Protein AF-A0A8C9I606-F1 (afdb_monomer)

Nearest PDB structures (foldseek):
  8qbr-assembly1_A  TM=8.037E-01  e=1.363E+00  Nostoc punctiforme
  6ox7-assembly1_C  TM=8.828E-01  e=4.281E+00  Homo sapiens
  5c1f-assembly1_B  TM=8.676E-01  e=5.180E+00  Schizosaccharomyces pombe 972h-
  7sqc-assembly1_O1  TM=6.079E-01  e=2.127E+00  Chlamydomonas reinhardtii
  5oen-assembly1_B  TM=6.497E-01  e=4.017E+00  Mus musculus

Secondary structure (DSSP, 8-state):
-----------PPPPHHHHHHHHHHHHHHHHHHHHHHHHHHHHHHHHHHH--THHHHHHHHHHHHHHHHHHHHHHHHHHHHHHHHHHHHHHHHHHHHHHHHHHHHHHHHHHHHHHHT-

Structure (mmCIF, N/CA/C/O backbone):
data_AF-A0A8C9I606-F1
#
_entry.id   AF-A0A8C9I606-F1
#
loop_
_atom_site.group_PDB
_atom_site.id
_atom_site.type_symbol
_atom_site.label_atom_id
_atom_site.label_alt_id
_atom_site.label_comp_id
_atom_site.label_asym_id
_atom_site.label_entity_id
_atom_site.label_seq_id
_atom_site.pdbx_PDB_ins_code
_atom_site.Cartn_x
_atom_site.Cartn_y
_atom_site.Cartn_z
_atom_site.occupancy
_atom_site.B_iso_or_equiv
_atom_site.auth_seq_id
_atom_site.auth_comp_id
_atom_site.auth_asym_id
_atom_site.auth_atom_id
_atom_site.pdbx_PDB_model_num
ATOM 1 N N . VAL A 1 1 ? 19.560 -44.602 -27.718 1.00 43.78 1 VAL A N 1
ATOM 2 C CA . VAL A 1 1 ? 19.822 -43.446 -26.830 1.00 43.78 1 VAL A CA 1
ATOM 3 C C . VAL A 1 1 ? 19.238 -42.216 -27.494 1.00 43.78 1 VAL A C 1
ATOM 5 O O . VAL A 1 1 ? 19.808 -41.776 -28.476 1.00 43.78 1 VAL A O 1
ATOM 8 N N . ASN A 1 2 ? 18.059 -41.763 -27.066 1.00 35.72 2 ASN A N 1
ATOM 9 C CA . ASN A 1 2 ? 17.754 -40.353 -26.790 1.00 35.72 2 ASN A CA 1
ATOM 10 C C . ASN A 1 2 ? 16.252 -40.203 -26.559 1.00 35.72 2 ASN A C 1
ATOM 12 O O . ASN A 1 2 ? 15.430 -40.448 -27.432 1.00 35.72 2 ASN A O 1
ATOM 16 N N . ARG A 1 3 ? 15.965 -39.908 -25.294 1.00 41.38 3 ARG A N 1
ATOM 17 C CA . ARG A 1 3 ? 14.668 -39.855 -24.638 1.00 41.38 3 ARG A CA 1
ATOM 18 C C . ARG A 1 3 ? 13.853 -38.672 -25.142 1.00 41.38 3 ARG A C 1
ATOM 20 O O . ARG A 1 3 ? 14.377 -37.562 -25.266 1.00 41.38 3 ARG A O 1
ATOM 27 N N . ASP A 1 4 ? 12.564 -38.930 -25.294 1.00 45.69 4 ASP A N 1
ATOM 28 C CA . ASP A 1 4 ? 11.480 -37.961 -25.273 1.00 45.69 4 ASP A CA 1
ATOM 29 C C . ASP A 1 4 ? 11.694 -36.927 -24.160 1.00 45.69 4 ASP A C 1
ATOM 31 O O . ASP A 1 4 ? 11.621 -37.246 -22.973 1.00 45.69 4 ASP A O 1
ATOM 35 N N . HIS A 1 5 ? 11.941 -35.672 -24.532 1.00 45.72 5 HIS A N 1
ATOM 36 C CA . HIS A 1 5 ? 11.849 -34.549 -23.601 1.00 45.72 5 HIS A CA 1
ATOM 37 C C . HIS A 1 5 ? 10.455 -33.938 -23.712 1.00 45.72 5 HIS A C 1
ATOM 39 O O . HIS A 1 5 ? 10.244 -32.859 -24.257 1.00 45.72 5 HIS A O 1
ATOM 45 N N . LYS A 1 6 ? 9.484 -34.673 -23.167 1.00 49.06 6 LYS A N 1
ATOM 46 C CA . LYS A 1 6 ? 8.257 -34.100 -22.624 1.00 49.06 6 LYS A CA 1
ATOM 4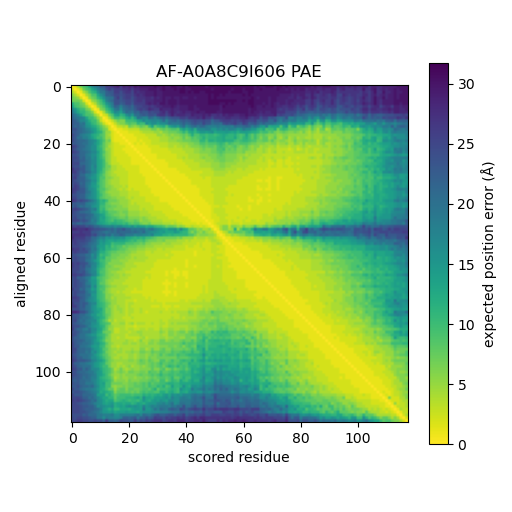7 C C . LYS A 1 6 ? 8.575 -33.666 -21.193 1.00 49.06 6 LYS A C 1
ATOM 49 O O . LYS A 1 6 ? 8.464 -34.477 -20.281 1.00 49.06 6 LYS A O 1
ATOM 54 N N . SER A 1 7 ? 8.993 -32.420 -20.983 1.00 39.28 7 SER A N 1
ATOM 55 C CA . SER A 1 7 ? 9.154 -31.886 -19.623 1.00 39.28 7 SER A CA 1
ATOM 56 C C . SER A 1 7 ? 9.177 -30.359 -19.590 1.00 39.28 7 SER A C 1
ATOM 58 O O . SER A 1 7 ? 10.102 -29.732 -20.095 1.00 39.28 7 SER A O 1
ATOM 60 N N . GLU A 1 8 ? 8.146 -29.836 -18.923 1.00 38.56 8 GLU A N 1
ATOM 61 C CA . GLU A 1 8 ? 7.968 -28.490 -18.378 1.00 38.56 8 GLU A CA 1
ATOM 62 C C . GLU A 1 8 ? 7.790 -27.342 -19.376 1.00 38.56 8 GLU A C 1
ATOM 64 O O . GLU A 1 8 ? 8.731 -26.760 -19.911 1.00 38.56 8 GLU A O 1
ATOM 69 N N . ILE A 1 9 ? 6.531 -26.898 -19.477 1.00 37.97 9 ILE A N 1
ATOM 70 C CA . ILE A 1 9 ? 6.221 -25.470 -19.550 1.00 37.97 9 ILE A CA 1
ATOM 71 C C . ILE A 1 9 ? 6.916 -24.842 -18.338 1.00 37.97 9 ILE A C 1
ATOM 73 O O . ILE A 1 9 ? 6.356 -24.771 -17.246 1.00 37.97 9 ILE A O 1
ATOM 77 N N . LYS A 1 10 ? 8.187 -24.476 -18.502 1.00 36.62 10 LYS A N 1
ATOM 78 C CA . LYS A 1 10 ? 8.934 -23.671 -17.551 1.00 36.62 10 LYS A CA 1
ATOM 79 C C . LYS A 1 10 ? 8.174 -22.359 -17.530 1.00 36.62 10 LYS A C 1
ATOM 81 O O . LYS A 1 10 ? 8.293 -21.597 -18.486 1.00 36.62 10 LYS A O 1
ATOM 86 N N . ALA A 1 11 ? 7.284 -22.190 -16.548 1.00 45.81 11 ALA A N 1
ATOM 87 C CA . ALA A 1 11 ? 6.478 -20.988 -16.409 1.00 45.81 11 ALA A CA 1
ATOM 88 C C . ALA A 1 11 ? 7.440 -19.818 -16.587 1.00 45.81 11 ALA A C 1
ATOM 90 O O . ALA A 1 11 ? 8.392 -19.685 -15.812 1.00 45.81 11 ALA A O 1
ATOM 91 N N . LEU A 1 12 ? 7.288 -19.093 -17.701 1.00 45.78 12 LEU A N 1
ATOM 92 C CA . LEU A 1 12 ? 8.160 -17.972 -18.004 1.00 45.78 12 LEU A CA 1
ATOM 93 C C . LEU A 1 12 ? 8.150 -17.094 -16.751 1.00 45.78 12 LEU A C 1
ATOM 95 O O . LEU A 1 12 ? 7.066 -16.899 -16.186 1.00 45.78 12 LEU A O 1
ATOM 99 N N . PRO A 1 13 ? 9.320 -16.651 -16.254 1.00 59.59 13 PRO A N 1
ATOM 100 C CA . PRO A 1 13 ? 9.347 -15.748 -15.115 1.00 59.59 13 PRO A CA 1
ATOM 101 C C . PRO A 1 13 ? 8.343 -14.626 -15.402 1.00 59.59 13 PRO A C 1
ATOM 103 O O . PRO A 1 13 ? 8.333 -14.135 -16.538 1.00 59.59 13 PRO A O 1
ATOM 106 N N . PRO A 1 14 ? 7.448 -14.314 -14.444 1.00 63.19 14 PRO A N 1
ATOM 107 C CA . PRO A 1 14 ? 6.315 -13.434 -14.689 1.00 63.19 14 PRO A CA 1
ATOM 108 C C . PRO A 1 14 ? 6.816 -12.176 -15.379 1.00 63.19 14 PRO A C 1
ATOM 110 O O . PRO A 1 14 ? 7.821 -11.586 -14.962 1.00 63.19 14 PRO A O 1
ATOM 113 N N . SER A 1 15 ? 6.164 -11.815 -16.483 1.00 76.44 15 SER A N 1
ATOM 114 C CA . SER A 1 15 ? 6.549 -10.609 -17.193 1.00 76.44 15 SER A CA 1
ATOM 115 C C . SER A 1 15 ? 6.367 -9.415 -16.258 1.00 76.44 15 SER A C 1
ATOM 117 O O . SER A 1 15 ? 5.588 -9.463 -15.301 1.00 76.44 15 SER A O 1
ATOM 119 N N . LEU A 1 16 ? 7.075 -8.317 -16.519 1.00 74.69 16 LEU A N 1
ATOM 120 C CA . LEU A 1 16 ? 6.912 -7.113 -15.705 1.00 74.69 16 LEU A CA 1
ATOM 121 C C . LEU A 1 16 ? 5.437 -6.665 -15.649 1.00 74.69 16 LEU A C 1
ATOM 123 O O . LEU A 1 16 ? 4.966 -6.244 -14.600 1.00 74.69 16 LEU A O 1
ATOM 127 N N . ASN A 1 17 ? 4.697 -6.850 -16.748 1.00 78.06 17 ASN A N 1
ATOM 128 C CA . ASN A 1 17 ? 3.267 -6.560 -16.835 1.00 78.06 17 ASN A CA 1
ATOM 129 C C . ASN A 1 17 ? 2.420 -7.474 -15.937 1.00 78.06 17 ASN A C 1
ATOM 131 O O . ASN A 1 17 ? 1.482 -7.000 -15.300 1.00 78.06 17 ASN A O 1
ATOM 135 N N . ASP A 1 18 ? 2.772 -8.758 -15.831 1.00 82.88 18 ASP A N 1
ATOM 136 C CA . ASP A 1 18 ? 2.100 -9.683 -14.911 1.00 82.88 18 ASP A CA 1
ATOM 137 C C . ASP A 1 18 ? 2.357 -9.274 -13.454 1.00 82.88 18 ASP A C 1
ATOM 139 O O . ASP A 1 18 ? 1.443 -9.273 -12.629 1.00 82.88 18 ASP A O 1
ATOM 143 N N . CYS A 1 19 ? 3.589 -8.858 -13.141 1.00 79.38 19 CYS A N 1
ATOM 144 C CA . CYS A 1 19 ? 3.946 -8.328 -11.826 1.00 79.38 19 CYS A CA 1
ATOM 145 C C . CYS A 1 19 ? 3.152 -7.059 -11.478 1.00 79.38 19 CYS A C 1
ATOM 147 O O . CYS A 1 19 ? 2.660 -6.969 -10.354 1.00 79.38 19 CYS A O 1
ATOM 149 N N . ILE A 1 20 ? 2.982 -6.126 -12.425 1.00 81.25 20 ILE A N 1
ATOM 150 C CA . ILE A 1 20 ? 2.141 -4.926 -12.252 1.00 81.25 20 ILE A CA 1
ATOM 151 C C . ILE A 1 20 ? 0.706 -5.340 -11.910 1.00 81.25 20 ILE A C 1
ATOM 153 O O . ILE A 1 20 ? 0.208 -5.002 -10.837 1.00 81.25 20 ILE A O 1
ATOM 157 N N . GLY A 1 21 ? 0.079 -6.175 -12.747 1.00 84.69 21 GLY A N 1
ATOM 158 C CA . GLY A 1 21 ? -1.304 -6.611 -12.526 1.00 84.69 21 GLY A CA 1
ATOM 159 C C . GLY A 1 21 ? -1.507 -7.350 -11.196 1.00 84.69 21 GLY A C 1
ATOM 160 O O . GLY A 1 21 ? -2.535 -7.193 -10.532 1.00 84.69 21 GLY A O 1
ATOM 161 N N . MET A 1 22 ? -0.514 -8.127 -10.751 1.00 86.06 22 MET A N 1
ATOM 162 C CA . MET A 1 22 ? -0.546 -8.779 -9.440 1.00 86.06 22 MET A CA 1
ATOM 163 C C . MET A 1 22 ? -0.418 -7.792 -8.272 1.00 86.06 22 MET A C 1
ATOM 165 O O . MET A 1 22 ? -1.072 -7.992 -7.242 1.00 86.06 22 MET A O 1
ATOM 169 N N . VAL A 1 23 ? 0.434 -6.770 -8.392 1.00 86.19 23 VAL A N 1
ATOM 170 C CA . VAL A 1 23 ? 0.596 -5.722 -7.371 1.00 86.19 23 VAL A CA 1
ATOM 171 C C . VAL A 1 23 ? -0.704 -4.929 -7.232 1.00 86.19 23 VAL A C 1
ATOM 173 O O . VAL A 1 23 ? -1.196 -4.803 -6.105 1.00 86.19 23 VAL A O 1
ATOM 176 N N . ASP A 1 24 ? -1.316 -4.533 -8.349 1.00 86.56 24 ASP A N 1
ATOM 177 C CA . ASP A 1 24 ? -2.566 -3.766 -8.392 1.00 86.56 24 ASP A CA 1
ATOM 178 C C . ASP A 1 24 ? -3.747 -4.551 -7.809 1.00 86.56 24 ASP A C 1
ATOM 180 O O . ASP A 1 24 ? -4.421 -4.096 -6.882 1.00 86.56 24 ASP A O 1
ATOM 184 N N . SER A 1 25 ? -3.950 -5.796 -8.253 1.00 89.38 25 SER A N 1
ATOM 185 C CA . SER A 1 25 ? -5.031 -6.657 -7.747 1.00 89.38 25 SER A CA 1
ATOM 186 C C . SER A 1 25 ? -4.941 -6.875 -6.230 1.00 89.38 25 SER A C 1
ATOM 188 O O . SER A 1 25 ? -5.943 -6.885 -5.495 1.00 89.38 25 SER A O 1
ATOM 190 N N . ARG A 1 26 ? -3.713 -7.029 -5.721 1.00 87.44 26 ARG A N 1
ATOM 191 C CA . ARG A 1 26 ? -3.472 -7.151 -4.284 1.00 87.44 26 ARG A CA 1
ATOM 192 C C . ARG A 1 26 ? -3.701 -5.818 -3.573 1.00 87.44 26 ARG A C 1
ATOM 194 O O . ARG A 1 26 ? -4.236 -5.845 -2.462 1.00 87.44 26 ARG A O 1
ATOM 201 N N . ALA A 1 27 ? -3.304 -4.683 -4.148 1.00 88.00 27 ALA A N 1
ATOM 202 C CA . ALA A 1 27 ? -3.562 -3.354 -3.590 1.00 88.00 27 ALA A CA 1
ATOM 203 C C . ALA A 1 27 ? -5.070 -3.117 -3.416 1.00 88.00 27 ALA A C 1
ATOM 205 O O . ALA A 1 27 ? -5.518 -2.949 -2.283 1.00 88.00 27 ALA A O 1
ATOM 206 N N . GLU A 1 28 ? -5.872 -3.318 -4.465 1.00 90.81 28 GLU A N 1
ATOM 207 C CA . GLU A 1 28 ? -7.334 -3.197 -4.382 1.00 90.81 28 GLU A CA 1
ATOM 208 C C . GLU A 1 28 ? -7.951 -4.094 -3.299 1.00 90.81 28 GLU A C 1
ATOM 210 O O . GLU A 1 28 ? -8.899 -3.726 -2.598 1.00 90.81 28 GLU A O 1
ATOM 215 N N . SER A 1 29 ? -7.433 -5.317 -3.166 1.00 90.81 29 SER A N 1
ATOM 216 C CA . SER A 1 29 ? -7.910 -6.269 -2.163 1.00 90.81 29 SER A CA 1
ATOM 217 C C . SER A 1 29 ? -7.612 -5.806 -0.734 1.00 90.81 29 SER A C 1
ATOM 219 O O . SER A 1 29 ? -8.401 -6.084 0.173 1.00 90.81 29 SER A O 1
ATOM 221 N N . ALA A 1 30 ? -6.486 -5.119 -0.510 1.00 90.31 30 ALA A N 1
ATOM 222 C CA . ALA A 1 30 ? -6.172 -4.509 0.780 1.00 90.31 30 ALA A CA 1
ATOM 223 C C . ALA A 1 30 ? -7.078 -3.305 1.049 1.00 90.31 30 ALA A C 1
ATOM 225 O O . ALA A 1 30 ? -7.668 -3.246 2.126 1.00 90.31 30 ALA A O 1
ATOM 226 N N . ASP A 1 31 ? -7.293 -2.438 0.063 1.00 92.25 31 ASP A N 1
ATOM 227 C CA . ASP A 1 31 ? -8.134 -1.242 0.194 1.00 92.25 31 ASP A CA 1
ATOM 228 C C . ASP A 1 31 ? -9.575 -1.602 0.568 1.00 92.25 31 ASP A C 1
ATOM 230 O O . ASP A 1 31 ? -10.152 -1.055 1.512 1.00 92.25 31 ASP A O 1
ATOM 234 N N . LYS A 1 32 ? -10.136 -2.626 -0.091 1.00 95.50 32 LYS A N 1
ATOM 235 C CA . LYS A 1 32 ? -11.462 -3.174 0.242 1.00 95.50 32 LYS A CA 1
ATOM 236 C C . LYS A 1 32 ? -11.526 -3.680 1.687 1.00 95.50 32 LYS A C 1
ATOM 238 O O . LYS A 1 32 ? -12.558 -3.529 2.343 1.00 95.50 32 LYS A O 1
ATOM 243 N N . LYS A 1 33 ? -10.454 -4.288 2.208 1.00 95.38 33 LYS A N 1
ATOM 244 C CA . LYS A 1 33 ? -10.394 -4.751 3.606 1.00 95.38 33 LYS A CA 1
ATOM 245 C C . LYS A 1 33 ? -10.253 -3.589 4.586 1.00 95.38 33 LYS A C 1
ATOM 247 O O . LYS A 1 33 ? -10.960 -3.590 5.589 1.00 95.38 33 LYS A O 1
ATOM 252 N N . ILE A 1 34 ? -9.404 -2.606 4.288 1.00 95.75 34 ILE A N 1
ATOM 253 C CA . ILE A 1 34 ? -9.227 -1.393 5.099 1.00 95.75 34 ILE A CA 1
ATOM 254 C C . ILE A 1 34 ? -10.565 -0.661 5.228 1.00 95.75 34 ILE A C 1
ATOM 256 O O . ILE A 1 34 ? -11.005 -0.404 6.345 1.00 95.75 34 ILE A O 1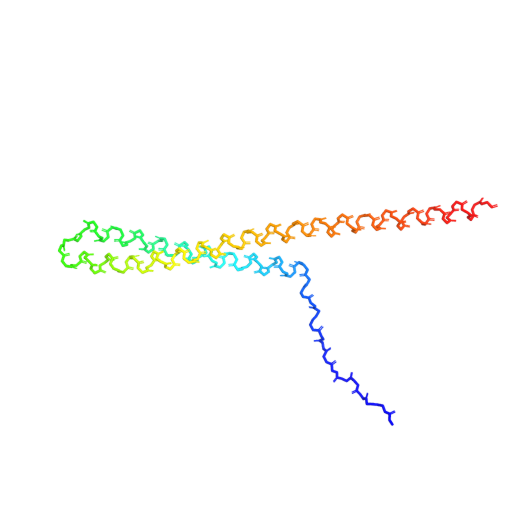
ATOM 260 N N . SER A 1 35 ? -11.271 -0.445 4.114 1.00 96.88 35 SER A N 1
ATOM 261 C CA . SER A 1 35 ? -12.585 0.210 4.093 1.00 96.88 35 SER A CA 1
ATOM 262 C C . SER A 1 35 ? -13.629 -0.515 4.955 1.00 96.88 35 SER A C 1
ATOM 264 O O . SER A 1 35 ? -14.360 0.113 5.724 1.00 96.88 35 SER A O 1
ATOM 266 N N . ARG A 1 36 ? -13.672 -1.855 4.899 1.00 97.00 36 ARG A N 1
ATOM 267 C CA . ARG A 1 36 ? -14.568 -2.660 5.751 1.00 97.00 36 ARG A CA 1
ATOM 268 C C . ARG A 1 36 ? -14.238 -2.512 7.237 1.00 97.00 36 ARG A C 1
ATOM 270 O O . ARG A 1 36 ? -15.153 -2.339 8.040 1.00 97.00 36 ARG A O 1
ATOM 277 N N . LEU A 1 37 ? -12.953 -2.570 7.593 1.00 97.31 37 LEU A N 1
ATOM 278 C CA . LEU A 1 37 ? -12.493 -2.415 8.976 1.00 97.31 37 LEU A CA 1
ATOM 279 C C . LEU A 1 37 ? -12.772 -0.997 9.495 1.00 97.31 37 LEU A C 1
ATOM 281 O O . LEU A 1 37 ? -13.194 -0.844 10.637 1.00 97.31 37 LEU A O 1
ATOM 285 N N . ASP A 1 38 ? -12.621 0.031 8.658 1.00 96.62 38 ASP A N 1
ATOM 286 C CA . ASP A 1 38 ? -12.977 1.411 9.003 1.00 96.62 38 ASP A CA 1
ATOM 287 C C . ASP A 1 38 ? -14.465 1.576 9.297 1.00 96.62 38 ASP A C 1
ATOM 289 O O . ASP A 1 38 ? -14.839 2.146 10.324 1.00 96.62 38 ASP A O 1
ATOM 293 N N . ALA A 1 39 ? -15.328 1.025 8.442 1.00 97.62 39 ALA A N 1
ATOM 294 C CA . ALA A 1 39 ? -16.768 1.054 8.672 1.00 97.62 39 ALA A CA 1
ATOM 295 C C . ALA A 1 39 ? -17.152 0.357 9.991 1.00 97.62 39 ALA A C 1
ATOM 297 O O . ALA A 1 39 ? -18.056 0.803 10.701 1.00 97.62 39 ALA A O 1
ATOM 298 N N . GLU A 1 40 ? -16.459 -0.726 10.350 1.00 96.31 40 GLU A N 1
ATOM 299 C CA . GLU A 1 40 ? -16.654 -1.415 11.626 1.00 96.31 40 GLU A CA 1
ATOM 300 C C . GLU A 1 40 ? -16.163 -0.577 12.821 1.00 96.31 40 GLU A C 1
ATOM 302 O O . GLU A 1 40 ? -16.859 -0.473 13.835 1.00 96.31 40 GLU A O 1
ATOM 307 N N . LEU A 1 41 ? -15.016 0.097 12.692 1.00 96.75 41 LEU A N 1
ATOM 308 C CA . LEU A 1 41 ? -14.487 0.997 13.720 1.00 96.75 41 LEU A CA 1
ATOM 309 C C . LEU A 1 41 ? -15.412 2.183 13.998 1.00 96.75 41 LEU A C 1
ATOM 311 O O . LEU A 1 41 ? -15.577 2.555 15.162 1.00 96.75 41 LEU A O 1
ATOM 315 N N . VAL A 1 42 ? -16.052 2.748 12.969 1.00 96.75 42 VAL A N 1
ATOM 316 C CA . VAL A 1 42 ? -17.060 3.809 13.138 1.00 96.75 42 VAL A CA 1
ATOM 317 C C . VAL A 1 42 ? -18.225 3.307 13.995 1.00 96.75 42 VAL A C 1
ATOM 319 O O . VAL A 1 42 ? -18.579 3.948 14.985 1.00 96.75 42 VAL A O 1
ATOM 322 N N . LYS A 1 43 ? -18.749 2.108 13.707 1.00 95.81 43 LYS A N 1
ATOM 323 C CA . LYS A 1 43 ? -19.824 1.496 14.509 1.00 95.81 43 LYS A CA 1
ATOM 324 C C . LYS A 1 43 ? -19.398 1.282 15.961 1.00 95.81 43 LYS A C 1
ATOM 326 O O . LYS A 1 43 ? -20.168 1.572 16.877 1.00 95.81 43 LYS A O 1
ATOM 331 N N . PHE A 1 44 ? -18.176 0.799 16.196 1.00 94.75 44 PHE A N 1
ATOM 332 C CA . PHE A 1 44 ? -17.673 0.634 17.560 1.00 94.75 44 PHE A CA 1
ATOM 333 C C . PHE A 1 44 ? -17.498 1.964 18.289 1.00 94.75 44 PHE A C 1
ATOM 335 O O . PHE A 1 44 ? -17.834 2.050 19.469 1.00 94.75 44 PHE A O 1
ATOM 342 N N . LYS A 1 45 ? -17.030 3.011 17.603 1.00 93.50 45 LYS A N 1
ATOM 343 C CA . LYS A 1 45 ? -16.909 4.359 18.170 1.00 93.50 45 LYS A CA 1
ATOM 344 C C . LYS A 1 45 ? -18.257 4.863 18.688 1.00 93.50 45 LYS A C 1
ATOM 346 O O . LYS A 1 45 ? -18.316 5.381 19.802 1.00 93.50 45 LYS A O 1
ATOM 351 N N . ASP A 1 46 ? -19.332 4.667 17.932 1.00 94.19 46 ASP A N 1
ATOM 352 C CA . ASP A 1 46 ? -20.670 5.095 18.352 1.00 94.19 46 ASP A CA 1
ATOM 353 C C . ASP A 1 46 ? -21.226 4.231 19.492 1.00 94.19 46 ASP A C 1
ATOM 355 O O . ASP A 1 46 ? -21.762 4.759 20.467 1.00 94.19 46 ASP A O 1
ATOM 359 N N . GLN A 1 47 ? -20.992 2.915 19.463 1.00 91.38 47 GLN A N 1
ATOM 360 C CA . GLN A 1 47 ? -21.351 2.026 20.574 1.00 91.38 47 GLN A CA 1
ATOM 361 C C . GLN A 1 47 ? -20.625 2.378 21.882 1.00 91.38 47 GLN A C 1
ATOM 363 O O . GLN A 1 47 ? -21.215 2.265 22.954 1.00 91.38 47 GLN A O 1
ATOM 368 N N . ILE A 1 48 ? -19.361 2.808 21.819 1.00 91.88 48 ILE A N 1
ATOM 369 C CA . ILE A 1 48 ? -18.575 3.221 22.995 1.00 91.88 48 ILE A CA 1
ATOM 370 C C . IL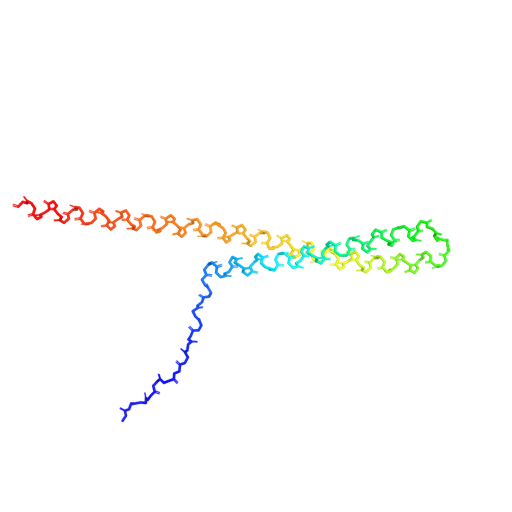E A 1 48 ? -19.123 4.517 23.605 1.00 91.88 48 ILE A C 1
ATOM 372 O O . ILE A 1 48 ? 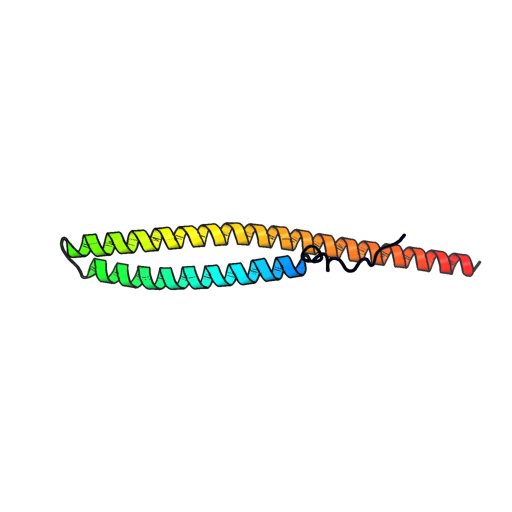-19.101 4.660 24.827 1.00 91.88 48 ILE A O 1
ATOM 376 N N . LYS A 1 49 ? -19.616 5.453 22.782 1.00 90.56 49 LYS A N 1
ATOM 377 C CA . LYS A 1 49 ? -20.242 6.701 23.258 1.00 90.56 49 LYS A CA 1
ATOM 378 C C . LYS A 1 49 ? -21.570 6.448 23.974 1.00 90.56 49 LYS A C 1
ATOM 380 O O . LYS A 1 49 ? -21.878 7.139 24.935 1.00 90.56 49 LYS A O 1
ATOM 385 N N . MET A 1 50 ? -22.326 5.453 23.512 1.00 86.38 50 MET A N 1
ATOM 386 C CA . MET A 1 50 ? -23.662 5.114 24.020 1.00 86.38 50 MET A CA 1
ATOM 387 C C . MET A 1 50 ? -23.640 4.214 25.269 1.00 86.38 50 MET A C 1
ATOM 389 O O . MET A 1 50 ? -24.676 4.010 25.897 1.00 86.38 50 MET A O 1
ATOM 393 N N . ARG A 1 51 ? -22.491 3.621 25.624 1.00 84.38 51 ARG A N 1
ATOM 394 C CA . ARG A 1 51 ? -22.379 2.626 26.706 1.00 84.38 51 ARG A CA 1
ATOM 395 C C . ARG A 1 51 ? -21.583 3.160 27.895 1.00 84.38 51 ARG A C 1
ATOM 397 O O . ARG A 1 51 ? -20.488 3.692 27.734 1.00 84.38 51 ARG A O 1
ATOM 404 N N . GLY A 1 52 ? -22.100 2.925 29.101 1.00 84.81 52 GLY A N 1
ATOM 405 C CA . GLY A 1 52 ? -21.392 3.123 30.369 1.00 84.81 52 GLY A CA 1
ATOM 406 C C . GLY A 1 52 ? -20.866 1.812 30.965 1.00 84.81 52 GLY A C 1
ATOM 407 O O . GLY A 1 52 ? -21.319 0.721 30.614 1.00 84.81 52 GLY A O 1
ATOM 408 N N . GLY A 1 53 ? -19.905 1.918 31.885 1.00 84.56 53 GLY A N 1
ATOM 409 C CA . GLY A 1 53 ? -19.469 0.797 32.726 1.00 84.56 53 GLY A CA 1
ATOM 410 C C . GLY A 1 53 ? -18.795 -0.371 31.976 1.00 84.56 53 GLY A C 1
ATOM 411 O O . GLY A 1 53 ? -18.209 -0.175 30.908 1.00 84.56 53 GLY A O 1
ATOM 412 N N . PRO A 1 54 ? -18.856 -1.606 32.512 1.00 88.12 54 PRO A N 1
ATOM 413 C CA . PRO A 1 54 ? -18.152 -2.779 31.972 1.00 88.12 54 PRO A CA 1
ATOM 414 C C . PRO A 1 54 ? -18.438 -3.082 30.492 1.00 88.12 54 PRO A C 1
ATOM 416 O O . PRO A 1 54 ? -17.554 -3.533 29.760 1.00 88.12 54 PRO A O 1
ATOM 419 N N . ALA A 1 55 ? -19.647 -2.772 30.014 1.00 88.06 55 ALA A N 1
ATOM 420 C CA . ALA A 1 55 ? -20.036 -2.950 28.616 1.00 88.06 55 ALA A CA 1
ATOM 421 C C . ALA A 1 55 ? -19.225 -2.067 27.651 1.00 88.06 55 ALA A C 1
ATOM 423 O O . ALA A 1 55 ? -18.977 -2.476 26.515 1.00 88.06 55 ALA A O 1
ATOM 424 N N . LYS A 1 56 ? -18.779 -0.883 28.095 1.00 93.19 56 LYS A N 1
ATOM 425 C CA . LYS A 1 56 ? -17.896 0.002 27.324 1.00 93.19 56 L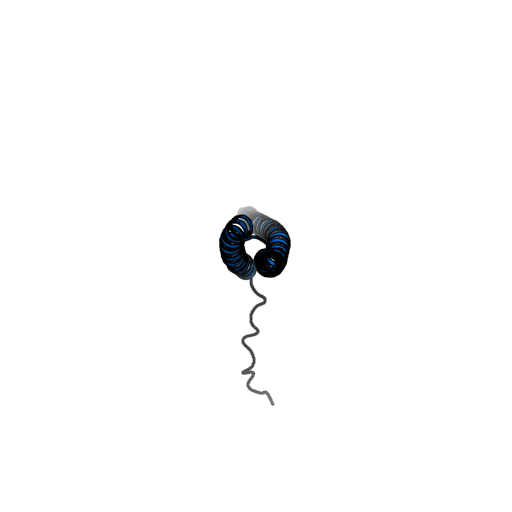YS A CA 1
ATOM 426 C C . LYS A 1 56 ? -16.527 -0.641 27.119 1.00 93.19 56 LYS A C 1
ATOM 428 O O . LYS A 1 56 ? -16.033 -0.676 25.996 1.00 93.19 56 LYS A O 1
ATOM 433 N N . ASN A 1 57 ? -15.955 -1.223 28.174 1.00 92.56 57 ASN A N 1
ATOM 434 C CA . ASN A 1 57 ? -14.636 -1.859 28.123 1.00 92.56 57 ASN A CA 1
ATOM 435 C C . ASN A 1 57 ? -14.602 -3.025 27.128 1.00 92.56 57 ASN A C 1
ATOM 437 O O . ASN A 1 57 ? -13.649 -3.147 26.361 1.00 92.56 57 ASN A O 1
ATOM 441 N N . ILE A 1 58 ? -15.664 -3.834 27.073 1.00 92.88 58 ILE A N 1
ATOM 442 C CA . ILE A 1 58 ? -15.773 -4.948 26.119 1.00 92.88 58 ILE A CA 1
ATOM 443 C C . ILE A 1 58 ? -15.754 -4.440 24.670 1.00 92.88 58 ILE A C 1
ATOM 445 O O . ILE A 1 58 ? -15.041 -4.991 23.830 1.00 92.88 58 ILE A O 1
ATOM 449 N N . VAL A 1 59 ? -16.518 -3.385 24.366 1.00 94.00 59 VAL A N 1
ATOM 450 C CA . VAL A 1 59 ? -16.570 -2.814 23.011 1.00 94.00 59 VAL A CA 1
ATOM 451 C C . VAL A 1 59 ? -15.242 -2.151 22.648 1.00 94.00 59 VAL A C 1
ATOM 453 O O . VAL A 1 59 ? -14.746 -2.366 21.545 1.00 94.00 59 VAL A O 1
ATOM 456 N N . THR A 1 60 ? -14.605 -1.443 23.584 1.00 93.38 60 THR A N 1
ATOM 457 C CA . THR A 1 60 ? -13.262 -0.878 23.391 1.00 93.38 60 THR A CA 1
ATOM 458 C C . THR A 1 60 ? -12.239 -1.961 23.052 1.00 93.38 60 THR A C 1
ATOM 460 O O . THR A 1 60 ? -11.472 -1.804 22.106 1.00 93.38 60 THR A O 1
ATOM 463 N N . GLN A 1 61 ? -12.245 -3.094 23.760 1.00 95.50 61 GLN A N 1
ATOM 464 C CA . GLN A 1 61 ? -11.327 -4.201 23.471 1.00 95.50 61 GLN A CA 1
ATOM 465 C C . GLN A 1 61 ? -11.555 -4.801 22.076 1.00 95.50 61 GLN A C 1
ATOM 467 O O . GLN A 1 61 ? -10.590 -5.120 21.380 1.00 95.50 61 GLN A O 1
ATOM 472 N N . LYS A 1 62 ? -12.812 -4.918 21.628 1.00 95.31 62 LYS A N 1
ATOM 473 C CA . LYS A 1 62 ? -13.129 -5.345 20.254 1.00 95.31 62 LYS A CA 1
ATOM 474 C C . LYS A 1 62 ? -12.633 -4.328 19.221 1.00 95.31 62 LYS A C 1
ATOM 476 O O . LYS A 1 62 ? -11.942 -4.718 18.283 1.00 95.31 62 LYS A O 1
ATOM 481 N N . ALA A 1 63 ? -12.891 -3.040 19.446 1.00 95.88 63 ALA A N 1
ATOM 482 C CA . ALA A 1 63 ? -12.430 -1.960 18.578 1.00 95.88 63 ALA A CA 1
ATOM 483 C C . ALA A 1 63 ? -10.899 -1.944 18.441 1.00 95.88 63 ALA A C 1
ATOM 485 O O . ALA A 1 63 ? -10.379 -1.802 17.339 1.00 95.88 63 ALA A O 1
ATOM 486 N N . LEU A 1 64 ? -10.163 -2.169 19.535 1.00 97.00 64 LEU A N 1
ATOM 487 C CA . LEU A 1 64 ? -8.700 -2.245 19.512 1.00 97.00 64 LEU A CA 1
ATOM 488 C C . LEU A 1 64 ? -8.177 -3.397 18.644 1.00 97.00 64 LEU A C 1
ATOM 490 O O . LEU A 1 64 ? -7.152 -3.240 17.982 1.00 97.00 64 LEU A O 1
ATOM 494 N N . ARG A 1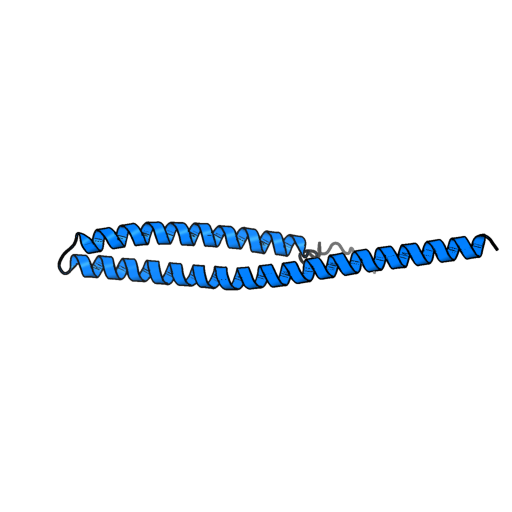 65 ? -8.861 -4.548 18.617 1.00 96.81 65 ARG A N 1
ATOM 495 C CA . ARG A 1 65 ? -8.478 -5.671 17.742 1.00 96.81 65 ARG A CA 1
ATOM 496 C C . ARG A 1 65 ? -8.663 -5.312 16.270 1.00 96.81 65 ARG A C 1
ATOM 498 O O . ARG A 1 65 ? -7.745 -5.525 15.483 1.00 96.81 65 ARG A O 1
ATOM 505 N N . VAL A 1 66 ? -9.802 -4.711 15.926 1.00 96.94 66 VAL A N 1
ATOM 506 C CA . VAL A 1 66 ? -10.084 -4.251 14.556 1.00 96.94 66 VAL A CA 1
ATOM 507 C C . VAL A 1 66 ? -9.101 -3.162 14.130 1.00 96.94 66 VAL A C 1
ATOM 509 O O . VAL A 1 66 ? -8.562 -3.223 13.028 1.00 96.94 66 VAL A O 1
ATOM 512 N N . LEU A 1 67 ? -8.763 -2.228 15.023 1.00 97.00 67 LEU A N 1
ATOM 513 C CA . LEU A 1 67 ? -7.779 -1.180 14.748 1.00 97.00 67 LEU A CA 1
ATOM 514 C C . LEU A 1 67 ? -6.387 -1.757 14.461 1.00 97.00 67 LEU A C 1
ATOM 516 O O . LEU A 1 67 ? -5.720 -1.317 13.528 1.00 97.00 67 LEU A O 1
ATOM 520 N N . LYS A 1 68 ? -5.945 -2.759 15.232 1.00 97.06 68 LYS A N 1
ATOM 521 C CA . LYS A 1 68 ? -4.675 -3.456 14.968 1.00 97.06 68 LYS A CA 1
ATOM 522 C C . LYS A 1 68 ? -4.684 -4.135 13.601 1.00 97.06 68 LYS A C 1
ATOM 524 O O . LYS A 1 68 ? -3.717 -4.009 12.857 1.00 97.06 68 LYS A O 1
ATOM 529 N N . GLN A 1 69 ? -5.777 -4.816 13.261 1.00 96.19 69 GLN A N 1
ATOM 530 C CA . GLN A 1 69 ? -5.920 -5.462 11.960 1.00 96.19 69 GLN A CA 1
ATOM 531 C C . GLN A 1 69 ? -5.890 -4.441 10.818 1.00 96.19 69 GLN A C 1
ATOM 533 O O . GLN A 1 69 ? -5.216 -4.675 9.817 1.00 96.19 69 GLN A O 1
ATOM 538 N N . LYS A 1 70 ? -6.562 -3.296 10.982 1.00 96.69 70 LYS A N 1
ATOM 539 C CA . LYS A 1 70 ? -6.532 -2.204 10.008 1.00 96.69 70 LYS A CA 1
ATOM 540 C C . LYS A 1 70 ? -5.106 -1.702 9.786 1.00 96.69 70 LYS A C 1
ATOM 542 O O . LYS A 1 70 ? -4.651 -1.703 8.648 1.00 96.69 70 LYS A O 1
ATOM 547 N N . ARG A 1 71 ? -4.377 -1.385 10.863 1.00 96.25 71 ARG A N 1
ATOM 548 C CA . ARG A 1 71 ? -2.980 -0.920 10.787 1.00 96.25 71 ARG A CA 1
ATOM 549 C C . ARG A 1 71 ? -2.065 -1.903 10.063 1.00 96.25 71 ARG A C 1
ATOM 551 O O . ARG A 1 71 ? -1.199 -1.489 9.304 1.00 96.25 71 ARG A O 1
ATOM 558 N N . MET A 1 72 ? -2.262 -3.208 10.260 1.00 95.75 72 MET A N 1
ATOM 559 C CA . MET A 1 72 ? -1.499 -4.217 9.517 1.00 95.75 72 MET A CA 1
ATOM 560 C C . MET A 1 72 ? -1.762 -4.154 8.008 1.00 95.75 72 MET A C 1
ATOM 562 O O . MET A 1 72 ? -0.833 -4.361 7.229 1.00 95.75 72 MET A O 1
ATOM 566 N N . TYR A 1 73 ? -3.002 -3.896 7.585 1.00 95.31 73 TYR A N 1
ATOM 567 C CA . TYR A 1 73 ? -3.324 -3.739 6.166 1.00 95.31 73 TYR A CA 1
ATOM 568 C C . TYR A 1 73 ? -2.840 -2.401 5.601 1.00 95.31 73 TYR A C 1
ATOM 570 O O . TYR A 1 73 ? -2.318 -2.406 4.493 1.00 95.31 73 TYR A O 1
ATOM 578 N N . GLU A 1 74 ? -2.937 -1.303 6.355 1.00 93.50 74 GLU A N 1
ATOM 579 C CA . GLU A 1 74 ? -2.364 0.001 5.975 1.00 93.50 74 GLU A CA 1
ATOM 580 C C . GLU A 1 74 ? -0.846 -0.117 5.749 1.00 93.50 74 GLU A C 1
ATOM 582 O O . GLU A 1 74 ? -0.338 0.306 4.716 1.00 93.50 74 GLU A O 1
ATOM 587 N N . GLN A 1 75 ? -0.124 -0.807 6.641 1.00 94.56 75 GLN A N 1
ATOM 588 C CA . GLN A 1 75 ? 1.311 -1.056 6.461 1.00 94.56 75 GLN A CA 1
ATOM 589 C C . GLN A 1 75 ? 1.613 -1.895 5.210 1.00 94.56 75 GLN A C 1
ATOM 591 O O . GLN A 1 75 ? 2.588 -1.652 4.499 1.00 94.56 75 GLN A O 1
ATOM 596 N N . GLN A 1 76 ? 0.796 -2.918 4.933 1.00 90.19 76 GLN A N 1
ATOM 597 C CA . GLN A 1 76 ? 0.943 -3.719 3.714 1.00 90.19 76 GLN A CA 1
ATOM 598 C C . GLN A 1 76 ? 0.665 -2.903 2.449 1.00 90.19 76 GLN A C 1
ATOM 600 O O . GLN A 1 76 ? 1.297 -3.158 1.424 1.00 90.19 76 GLN A O 1
ATOM 605 N N . GLN A 1 77 ? -0.278 -1.964 2.515 1.00 90.31 77 GLN A N 1
ATOM 606 C CA . GLN A 1 77 ? -0.612 -1.057 1.425 1.00 90.31 77 GLN A CA 1
ATOM 607 C C . GLN A 1 77 ? 0.567 -0.124 1.138 1.00 90.31 77 GLN A C 1
ATOM 609 O O . GLN A 1 77 ? 1.021 -0.086 0.003 1.00 90.31 77 GLN A O 1
ATOM 614 N N . GLU A 1 78 ? 1.136 0.515 2.162 1.00 91.56 78 GLU A N 1
ATOM 615 C CA . GLU A 1 78 ? 2.323 1.374 2.035 1.00 91.56 78 GLU A CA 1
ATOM 616 C C . GLU A 1 78 ? 3.500 0.635 1.377 1.00 91.56 78 GLU A C 1
ATOM 618 O O . GLU A 1 78 ? 4.062 1.093 0.380 1.00 91.56 78 GLU A O 1
ATOM 623 N N . ASN A 1 79 ? 3.810 -0.571 1.865 1.00 89.94 79 ASN A N 1
ATOM 624 C CA . ASN A 1 79 ? 4.857 -1.411 1.282 1.00 89.94 79 ASN A CA 1
ATOM 625 C C . ASN A 1 79 ? 4.588 -1.734 -0.197 1.00 89.94 79 ASN A C 1
ATOM 627 O O . ASN A 1 79 ? 5.523 -1.836 -0.992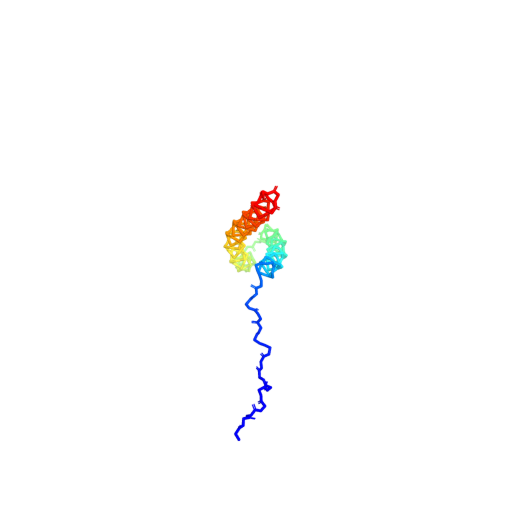 1.00 89.94 79 ASN A O 1
ATOM 631 N N . ARG A 1 80 ? 3.317 -1.911 -0.581 1.00 85.88 80 ARG A N 1
ATOM 632 C CA . ARG A 1 80 ? 2.938 -2.153 -1.976 1.00 85.88 80 ARG A CA 1
ATOM 633 C C . ARG A 1 80 ? 2.984 -0.901 -2.831 1.00 85.88 80 ARG A C 1
ATOM 635 O O . ARG A 1 80 ? 3.427 -1.011 -3.965 1.00 85.88 80 ARG A O 1
ATOM 642 N N . THR A 1 81 ? 2.618 0.262 -2.307 1.00 88.19 81 THR A N 1
ATOM 643 C CA . THR A 1 81 ? 2.796 1.537 -3.009 1.00 88.19 81 THR A CA 1
ATOM 644 C C . THR A 1 81 ? 4.264 1.739 -3.376 1.00 88.19 81 THR A C 1
ATOM 646 O O . THR A 1 81 ? 4.576 2.056 -4.522 1.00 88.19 81 THR A O 1
ATOM 649 N N . GLN A 1 82 ? 5.183 1.434 -2.454 1.00 90.38 82 GLN A N 1
ATOM 650 C CA . GLN A 1 82 ? 6.617 1.474 -2.743 1.00 90.38 82 GLN A CA 1
ATOM 651 C C . GLN A 1 82 ? 7.033 0.459 -3.822 1.00 90.38 82 GLN A C 1
ATOM 653 O O . GLN A 1 82 ? 7.826 0.787 -4.704 1.00 90.38 82 GLN A O 1
ATOM 658 N N . GLN A 1 83 ? 6.508 -0.773 -3.782 1.00 86.38 83 GLN A N 1
ATOM 659 C CA . GLN A 1 83 ? 6.768 -1.764 -4.835 1.00 86.38 83 GLN A CA 1
ATOM 660 C C . GLN A 1 83 ? 6.219 -1.319 -6.192 1.00 86.38 83 GLN A C 1
ATOM 662 O O . GLN A 1 83 ? 6.920 -1.461 -7.185 1.00 86.38 83 GLN A O 1
ATOM 667 N N . SER A 1 84 ? 5.009 -0.761 -6.232 1.00 85.44 84 SER A N 1
ATOM 668 C CA . SER A 1 84 ? 4.389 -0.237 -7.449 1.00 85.44 84 SER A CA 1
ATOM 669 C C . SER A 1 84 ? 5.260 0.843 -8.075 1.00 85.44 84 SER A C 1
ATOM 671 O O . SER A 1 84 ? 5.564 0.765 -9.260 1.00 85.44 84 SER A O 1
ATOM 673 N N . PHE A 1 85 ? 5.754 1.784 -7.265 1.00 88.12 85 PHE A N 1
ATOM 674 C CA . PHE A 1 85 ? 6.682 2.808 -7.733 1.00 88.12 85 PHE A CA 1
ATOM 675 C C . PHE A 1 85 ? 7.963 2.193 -8.310 1.00 88.12 85 PHE A C 1
ATOM 677 O O . PHE A 1 85 ? 8.376 2.533 -9.417 1.00 88.12 85 PHE A O 1
ATOM 684 N N . ASN A 1 86 ? 8.572 1.236 -7.602 1.00 87.19 86 ASN A N 1
ATOM 685 C CA . ASN A 1 86 ? 9.777 0.561 -8.088 1.00 87.19 86 ASN A CA 1
ATOM 686 C C . ASN A 1 86 ? 9.525 -0.167 -9.421 1.00 87.19 86 ASN A C 1
ATOM 688 O O . ASN A 1 86 ? 10.371 -0.137 -10.312 1.00 87.19 86 ASN A O 1
ATOM 692 N N . VAL A 1 87 ? 8.366 -0.808 -9.573 1.00 86.00 87 VAL A N 1
ATOM 693 C CA . VAL A 1 87 ? 7.984 -1.508 -10.805 1.00 86.00 87 VAL A CA 1
ATOM 694 C C . VAL A 1 87 ? 7.721 -0.521 -11.945 1.00 86.00 87 VAL A C 1
ATOM 696 O O . VAL A 1 87 ? 8.162 -0.767 -13.065 1.00 86.00 87 VAL A O 1
ATOM 699 N N . GLU A 1 88 ? 7.076 0.612 -11.675 1.00 86.25 88 GLU A N 1
ATOM 700 C CA . GLU A 1 88 ? 6.834 1.669 -12.660 1.00 86.25 88 GLU A CA 1
ATOM 701 C C . GLU A 1 88 ? 8.150 2.267 -13.185 1.00 86.25 88 GLU A C 1
ATOM 703 O O . GLU A 1 88 ? 8.328 2.409 -14.396 1.00 86.25 88 GLU A O 1
ATOM 708 N N . GLN A 1 89 ? 9.127 2.504 -12.300 1.00 87.69 89 GLN A N 1
ATOM 709 C CA . GLN A 1 89 ? 10.476 2.940 -12.686 1.00 87.69 89 GLN A CA 1
ATOM 710 C C . GLN A 1 89 ? 11.189 1.918 -13.588 1.00 87.69 89 GLN A C 1
ATOM 712 O O . GLN A 1 89 ?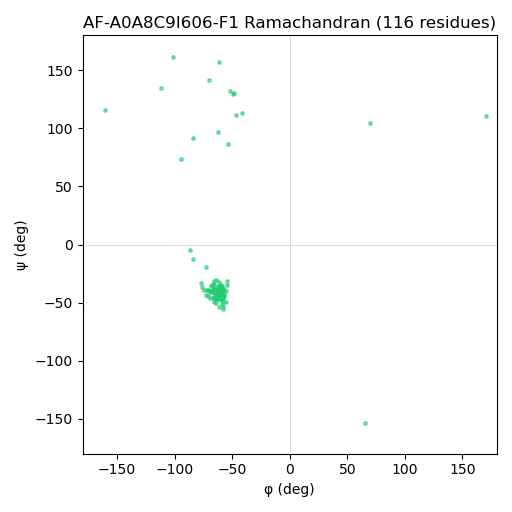 11.822 2.283 -14.587 1.00 87.69 89 GLN A O 1
ATOM 717 N N . VAL A 1 90 ? 11.074 0.621 -13.276 1.00 84.06 90 VAL A N 1
ATOM 718 C CA . VAL A 1 90 ? 11.631 -0.445 -14.123 1.00 84.06 90 VAL A CA 1
ATOM 719 C C . VAL A 1 90 ? 10.906 -0.502 -15.468 1.00 84.06 90 VAL A C 1
ATOM 721 O O . VAL A 1 90 ? 11.560 -0.656 -16.498 1.00 84.06 90 VAL A O 1
ATOM 724 N N . ASN A 1 91 ? 9.583 -0.325 -15.491 1.00 84.38 91 ASN A N 1
ATOM 725 C CA . ASN A 1 91 ? 8.804 -0.318 -16.728 1.00 84.38 91 ASN A CA 1
ATOM 726 C C . ASN A 1 91 ? 9.237 0.821 -17.660 1.00 84.38 91 ASN A C 1
ATOM 728 O O . ASN A 1 91 ? 9.494 0.594 -18.842 1.00 84.38 91 ASN A O 1
ATOM 732 N N . TYR A 1 92 ? 9.410 2.025 -17.106 1.00 87.88 92 TYR A N 1
ATOM 733 C CA . TYR A 1 92 ? 9.936 3.174 -17.841 1.00 87.88 92 TYR A CA 1
ATOM 734 C C . TYR A 1 92 ? 11.336 2.899 -18.406 1.00 87.88 92 TYR A C 1
ATOM 736 O O . TYR A 1 92 ? 11.599 3.140 -19.585 1.00 87.88 92 TYR A O 1
ATOM 744 N N . THR A 1 93 ? 12.222 2.317 -17.592 1.00 85.56 93 THR A N 1
ATOM 745 C CA . THR A 1 93 ? 13.577 1.948 -18.026 1.00 85.56 93 THR A CA 1
ATOM 746 C C . THR A 1 93 ? 13.541 0.938 -19.175 1.00 85.56 93 THR A C 1
ATOM 748 O O . THR A 1 93 ? 14.246 1.103 -20.168 1.00 85.56 93 THR A O 1
ATOM 751 N N . ILE A 1 94 ? 12.692 -0.090 -19.085 1.00 83.62 94 ILE A N 1
ATOM 752 C CA . ILE A 1 94 ? 12.5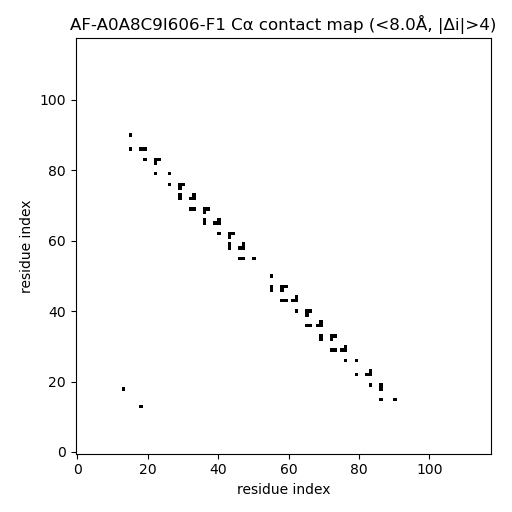25 -1.090 -20.147 1.00 83.62 94 ILE A CA 1
ATOM 753 C C . ILE A 1 94 ? 12.024 -0.440 -21.435 1.00 83.62 94 ILE A C 1
ATOM 755 O O . ILE A 1 94 ? 12.511 -0.790 -22.510 1.00 83.62 94 ILE A O 1
ATOM 759 N N . GLN A 1 95 ? 11.076 0.495 -21.349 1.00 86.88 95 GLN A N 1
ATOM 760 C CA . GLN A 1 95 ? 10.585 1.193 -22.531 1.00 86.88 95 GLN A CA 1
ATOM 761 C C . GLN A 1 95 ? 11.686 2.045 -23.178 1.00 86.88 95 GLN A C 1
ATOM 763 O O . GLN A 1 95 ? 11.943 1.892 -24.368 1.00 86.88 95 GLN A O 1
ATOM 768 N N . SER A 1 96 ? 12.431 2.821 -22.389 1.00 88.56 96 SER A N 1
ATOM 769 C CA . SER A 1 96 ? 13.579 3.599 -22.878 1.00 88.56 96 SER A CA 1
ATOM 770 C C . SER A 1 96 ? 14.652 2.723 -23.548 1.00 88.56 96 SER A C 1
ATOM 772 O O . SER A 1 96 ? 15.182 3.060 -24.611 1.00 88.56 96 SER A O 1
ATOM 774 N N . LEU A 1 97 ? 14.931 1.538 -22.992 1.00 86.38 97 LEU A N 1
ATOM 775 C CA . LEU A 1 97 ? 15.844 0.568 -23.604 1.00 86.38 97 LEU A CA 1
ATOM 776 C C . LEU A 1 97 ? 15.307 0.015 -24.933 1.00 86.38 97 LEU A C 1
ATOM 778 O O . LEU A 1 97 ? 16.082 -0.155 -25.878 1.00 86.38 97 LEU A O 1
ATOM 782 N N . LYS A 1 98 ? 13.998 -0.252 -25.037 1.00 88.56 98 LYS A N 1
ATOM 783 C CA . LYS A 1 98 ? 13.363 -0.675 -26.299 1.00 88.56 98 LYS A CA 1
ATOM 784 C C . LYS A 1 98 ? 13.449 0.417 -27.365 1.00 88.56 98 LYS A C 1
ATOM 786 O O . LYS A 1 98 ? 13.772 0.109 -28.514 1.00 88.56 98 LYS A O 1
ATOM 791 N N . ASP A 1 99 ? 13.220 1.669 -26.989 1.00 91.81 99 ASP A N 1
ATOM 792 C CA . ASP A 1 99 ? 13.279 2.815 -27.902 1.00 91.81 99 ASP A CA 1
ATOM 793 C C . ASP A 1 99 ? 14.721 3.059 -28.382 1.00 91.81 99 ASP A C 1
ATOM 795 O O . ASP A 1 99 ? 14.973 3.247 -29.576 1.00 91.81 99 ASP A O 1
ATOM 799 N N . THR A 1 100 ? 15.693 2.940 -27.471 1.00 92.25 100 THR A N 1
ATOM 800 C CA . THR A 1 100 ? 17.129 3.014 -27.789 1.00 92.25 100 THR A CA 1
ATOM 801 C C . THR A 1 100 ? 17.538 1.910 -28.760 1.00 92.25 100 THR A C 1
ATOM 803 O O . THR A 1 100 ? 18.207 2.179 -29.758 1.00 92.25 100 THR A O 1
ATOM 806 N N . LYS A 1 101 ? 17.110 0.666 -28.510 1.00 89.00 101 LYS A N 1
ATOM 807 C CA . LYS A 1 101 ? 17.375 -0.461 -29.411 1.00 89.00 101 LYS A CA 1
ATOM 808 C C . LYS A 1 101 ? 16.780 -0.217 -30.797 1.00 89.00 101 LYS A C 1
ATOM 810 O O . LYS A 1 101 ? 17.476 -0.391 -31.789 1.00 89.00 101 LYS A O 1
ATOM 815 N N . THR A 1 102 ? 15.526 0.224 -30.859 1.00 93.75 102 THR A N 1
ATOM 816 C CA . THR A 1 102 ? 14.836 0.516 -32.125 1.00 93.75 102 THR A CA 1
ATOM 817 C C . THR A 1 102 ? 15.571 1.599 -32.913 1.00 93.75 102 THR A C 1
ATOM 819 O O . THR A 1 102 ? 15.781 1.457 -34.116 1.00 93.75 102 THR A O 1
ATOM 822 N N . THR A 1 103 ? 16.036 2.645 -32.227 1.00 91.38 103 THR A N 1
ATOM 823 C CA . THR A 1 103 ? 16.842 3.711 -32.833 1.00 91.38 103 THR A CA 1
ATOM 824 C C . THR A 1 103 ? 18.164 3.164 -33.374 1.00 91.38 103 THR A C 1
ATOM 826 O O . THR A 1 103 ? 18.523 3.440 -34.516 1.00 91.38 103 THR A O 1
ATOM 829 N N . ALA A 1 104 ? 18.873 2.340 -32.598 1.00 94.00 104 ALA A N 1
ATOM 830 C CA . ALA A 1 104 ? 20.133 1.733 -33.025 1.00 94.00 104 ALA A CA 1
ATOM 831 C C . ALA A 1 104 ? 19.957 0.799 -34.238 1.00 94.00 104 ALA A C 1
ATOM 833 O O . ALA A 1 104 ? 20.762 0.838 -35.172 1.00 94.00 104 ALA A O 1
ATOM 834 N N . ASP A 1 105 ? 18.891 -0.004 -34.254 1.00 92.31 105 ASP A N 1
ATOM 835 C CA . ASP A 1 105 ? 18.557 -0.890 -35.372 1.00 92.31 105 ASP A CA 1
ATOM 836 C C . ASP A 1 105 ? 18.222 -0.077 -36.638 1.00 92.31 105 ASP A C 1
ATOM 838 O O . ASP A 1 105 ? 18.735 -0.382 -37.719 1.00 92.31 105 ASP A O 1
ATOM 842 N N . ALA A 1 106 ? 17.454 1.013 -36.506 1.00 92.19 106 ALA A N 1
ATOM 843 C CA . ALA A 1 106 ? 17.151 1.930 -37.607 1.00 92.19 106 ALA A CA 1
ATOM 844 C C . ALA A 1 106 ? 18.413 2.606 -38.171 1.00 92.19 106 ALA A C 1
ATOM 846 O O . ALA A 1 106 ? 18.602 2.668 -39.387 1.00 92.19 106 ALA A O 1
ATOM 847 N N . MET A 1 107 ? 19.326 3.053 -37.302 1.00 91.75 107 MET A N 1
ATOM 848 C CA . MET A 1 107 ? 20.610 3.629 -37.720 1.00 91.75 107 MET A CA 1
ATOM 849 C C . MET A 1 107 ? 21.472 2.613 -38.473 1.00 91.75 107 MET A C 1
ATOM 851 O O . MET A 1 107 ? 22.110 2.953 -39.470 1.00 91.75 107 MET A O 1
ATOM 855 N N . LYS A 1 108 ? 21.492 1.357 -38.015 1.00 90.50 108 LYS A N 1
ATOM 856 C CA . LYS A 1 108 ? 22.250 0.284 -38.665 1.00 90.50 108 LYS A CA 1
ATOM 857 C C . LYS A 1 108 ? 21.704 -0.031 -40.058 1.00 90.50 108 LYS A C 1
ATOM 859 O O . LYS A 1 108 ? 22.500 -0.224 -40.977 1.00 90.50 108 LYS A O 1
ATOM 864 N N . LEU A 1 109 ? 20.380 -0.059 -40.214 1.00 90.50 109 LEU A N 1
ATOM 865 C CA . LEU A 1 109 ? 19.718 -0.223 -41.510 1.00 90.50 109 LEU A CA 1
ATOM 866 C C . LEU A 1 109 ? 20.069 0.921 -42.467 1.00 90.50 109 LEU A C 1
ATOM 868 O O . LEU A 1 109 ? 20.620 0.660 -43.535 1.00 90.50 109 LEU A O 1
ATOM 872 N N . GLY A 1 110 ? 19.872 2.177 -42.052 1.00 88.12 110 GLY A N 1
ATOM 873 C CA . GLY A 1 110 ? 20.184 3.341 -42.889 1.00 88.12 110 GLY A CA 1
ATOM 874 C C . GLY A 1 110 ? 21.667 3.430 -43.278 1.00 88.12 110 GLY A C 1
ATOM 875 O O . GLY A 1 110 ? 22.006 3.780 -44.408 1.00 88.12 110 GLY A O 1
ATOM 876 N N . ALA A 1 111 ? 22.579 3.039 -42.382 1.00 85.69 111 ALA A N 1
ATOM 877 C CA . ALA A 1 111 ? 24.005 2.948 -42.700 1.00 85.69 111 ALA A CA 1
ATOM 878 C C . ALA A 1 111 ? 24.324 1.858 -43.741 1.00 85.69 111 ALA A C 1
ATOM 880 O O . ALA A 1 111 ? 25.274 2.009 -44.511 1.00 85.69 111 ALA A O 1
ATOM 881 N N . GLY A 1 112 ? 23.558 0.764 -43.767 1.00 82.94 112 GLY A N 1
ATOM 882 C CA . GLY A 1 112 ? 23.658 -0.278 -44.789 1.00 82.94 112 GLY A CA 1
ATOM 883 C C . GLY A 1 112 ? 23.184 0.209 -46.157 1.00 82.94 112 GLY A C 1
ATOM 884 O O . GLY A 1 112 ? 23.897 0.035 -47.142 1.00 82.94 112 GLY A O 1
ATOM 885 N N . GLU A 1 113 ? 22.037 0.887 -46.206 1.00 82.50 113 GLU A N 1
ATOM 886 C CA . GLU A 1 113 ? 21.488 1.471 -47.439 1.00 82.50 113 GLU A CA 1
ATOM 887 C C . GLU A 1 113 ? 22.436 2.514 -48.049 1.00 82.50 113 GLU A C 1
ATOM 889 O O . GLU A 1 113 ? 22.709 2.473 -49.247 1.00 82.50 113 GLU A O 1
ATOM 894 N N . MET A 1 114 ? 23.045 3.379 -47.227 1.00 73.75 114 MET A N 1
ATOM 895 C CA . MET A 1 114 ? 24.056 4.341 -47.695 1.00 73.75 114 MET A CA 1
ATOM 896 C C . MET A 1 114 ? 25.299 3.677 -48.298 1.00 73.75 114 MET A C 1
ATOM 898 O O . MET A 1 114 ? 25.928 4.248 -49.188 1.00 73.75 114 MET A O 1
ATOM 902 N N . LYS A 1 115 ? 25.683 2.492 -47.809 1.00 73.94 115 LYS A N 1
ATOM 903 C CA . LYS A 1 115 ? 26.803 1.728 -48.376 1.00 73.94 115 LYS A CA 1
ATOM 904 C C . LYS A 1 115 ? 26.423 1.027 -49.675 1.00 73.94 115 LYS A C 1
ATOM 906 O O . LYS A 1 115 ? 27.285 0.898 -50.527 1.00 73.94 115 LYS A O 1
ATOM 911 N N . ALA A 1 116 ? 25.174 0.589 -49.816 1.00 73.19 116 ALA A N 1
ATOM 912 C CA . ALA A 1 116 ? 24.678 -0.047 -51.036 1.00 73.19 116 ALA A CA 1
ATOM 913 C C . ALA A 1 116 ? 24.476 0.948 -52.195 1.00 73.19 116 ALA A C 1
ATOM 915 O O . ALA A 1 116 ? 24.413 0.536 -53.347 1.00 73.19 116 ALA A O 1
ATOM 916 N N . TYR A 1 117 ? 24.369 2.246 -51.889 1.00 62.22 117 TYR A N 1
ATOM 917 C CA . TYR A 1 117 ? 24.217 3.318 -52.878 1.00 62.22 117 TYR A CA 1
ATOM 918 C C . TYR A 1 117 ? 25.552 3.851 -53.442 1.00 62.22 117 TYR A C 1
ATOM 920 O O . TYR A 1 117 ? 25.536 4.714 -54.320 1.00 62.22 117 TYR A O 1
ATOM 928 N N . LYS A 1 118 ? 26.697 3.382 -52.928 1.00 50.12 118 LYS A N 1
ATOM 929 C CA . LYS A 1 118 ? 28.046 3.670 -53.445 1.00 50.12 118 LYS A CA 1
ATOM 930 C C . LYS A 1 118 ? 28.581 2.483 -54.230 1.00 50.12 118 LYS A C 1
ATOM 932 O O . LYS A 1 118 ? 29.305 2.749 -55.212 1.00 50.12 118 LYS A O 1
#

Mean predicted aligned error: 10.23 Å

Foldseek 3Di:
DDDDPPDDPPPPDQDLVSVLVVLVVVLVVLVVLLVVLVVVLVVLVVVLVVDDDPSNVVSVVVSVVSVVVNVVSVVVNVVSVVVNVVSVVVVVVVVVVVVVVVVVVVVVVVVVVVVVVD

pLDDT: mean 83.9, std 16.15, range [35.72, 97.62]

InterPro domains:
  IPR005024 Snf7 family [PF03357] (13-116)
  IPR005024 Snf7 family [PTHR22761] (15-116)

Organism: NCBI:txid591936

Sequence (118 aa):
VNRDHKSEIKALPPSLNDCIGMVDSRAESADKKISRLDAELVKFKDQIKMRGGPAKNIVTQKALRVLKQKRMYEQQQENRTQQSFNVEQVNYTIQSLKDTKTTADAMKLGAGEMKAYK

Solvent-accessible surface area (backbone atoms only — not comparable to full-atom values): 6686 Å² total; per-residue (Å²): 142,84,77,86,83,84,75,73,89,68,73,70,76,75,48,72,67,52,50,50,54,52,52,50,56,51,46,56,55,41,52,57,49,40,53,53,41,49,59,50,43,53,53,41,53,54,53,42,74,77,38,69,69,75,66,20,56,56,46,49,56,53,37,52,53,49,51,52,55,34,51,56,42,53,54,53,45,55,56,44,54,54,49,50,51,56,50,51,55,50,51,53,50,53,50,54,52,52,53,51,49,53,50,52,53,51,51,53,50,54,56,49,54,60,58,74,76,106

Radius of gyration: 27.79 Å; Cα contacts (8 Å, |Δi|>4): 42; chains: 1; bounding box: 52×50×86 Å